Protein AF-A0A7D7QFV8-F1 (afdb_monomer_lite)

Organism: NCBI:txid1472755

pLDDT: mean 82.28, std 10.66, range [42.72, 91.62]

Sequence (123 aa):
MKIGIETLEGRLRSRFTIALFAGNQKYLSLNLADTAENRVVGEMKARQIELDVIAGYFDFTLAKYKPHYESAKKEKTYTLLELWGDYVKFRAGQVEESTVLRDYSLIEERIKARSRSHRNLRK

Radius of gyration: 25.19 Å; chains: 1; bounding box: 50×48×62 Å

Secondary structure (DSSP, 8-state):
---EEEEETTEEEEE--GGGGTT---EEEEEEES-HHHHHHHHHHHHHHHHHHHTT---TT-TTTS-------------HHHHHHHHHHHHHTTS-HHHIIIIIHHHHHHHHHHHHHHHHTT-

Structure (mmCIF, N/CA/C/O backbone):
data_AF-A0A7D7QFV8-F1
#
_entry.id   AF-A0A7D7QFV8-F1
#
loop_
_atom_site.group_PDB
_atom_site.id
_atom_site.type_symbol
_atom_site.label_atom_id
_atom_site.label_alt_id
_atom_site.label_comp_id
_atom_site.label_asym_id
_atom_site.label_entity_id
_atom_site.label_seq_id
_atom_site.pdbx_PDB_ins_code
_atom_site.Cartn_x
_atom_site.Cartn_y
_atom_site.Cartn_z
_atom_site.occupancy
_atom_site.B_iso_or_equiv
_atom_site.auth_seq_id
_atom_site.auth_comp_id
_atom_site.auth_asym_id
_atom_site.auth_atom_id
_atom_site.pdbx_PDB_model_num
ATOM 1 N N . MET A 1 1 ? 17.453 -6.537 -24.595 1.00 74.62 1 MET A N 1
ATOM 2 C CA . MET A 1 1 ? 17.686 -6.111 -23.196 1.00 74.62 1 MET A CA 1
ATOM 3 C C . MET A 1 1 ? 16.893 -7.045 -22.297 1.00 74.62 1 MET A C 1
ATOM 5 O O . MET A 1 1 ? 15.778 -7.337 -22.688 1.00 74.62 1 MET A O 1
ATOM 9 N N . LYS A 1 2 ? 17.452 -7.565 -21.193 1.00 81.88 2 LYS A N 1
ATOM 10 C CA . LYS A 1 2 ? 16.806 -8.631 -20.402 1.00 81.88 2 LYS A CA 1
ATOM 11 C C . LYS A 1 2 ? 16.336 -8.126 -19.035 1.00 81.88 2 LYS A C 1
ATOM 13 O O . LYS A 1 2 ? 17.131 -7.528 -18.311 1.00 81.88 2 LYS A O 1
ATOM 18 N N . ILE A 1 3 ? 15.079 -8.379 -18.685 1.00 86.69 3 ILE A N 1
ATOM 19 C CA . ILE A 1 3 ? 14.484 -8.090 -17.377 1.00 86.69 3 ILE A CA 1
ATOM 20 C C . ILE A 1 3 ? 14.514 -9.370 -16.540 1.00 86.69 3 ILE A C 1
ATOM 22 O O . ILE A 1 3 ? 14.025 -10.418 -16.956 1.00 86.69 3 ILE A O 1
ATOM 26 N N . GLY A 1 4 ? 15.126 -9.300 -15.358 1.00 87.81 4 GLY A N 1
ATOM 27 C CA . GLY A 1 4 ? 15.205 -10.436 -14.439 1.00 87.81 4 GLY A CA 1
ATOM 28 C C . GLY A 1 4 ? 13.947 -10.558 -13.583 1.00 87.81 4 GLY A C 1
ATOM 29 O O . GLY A 1 4 ? 13.288 -9.557 -13.306 1.00 87.81 4 GLY A O 1
ATOM 30 N N . ILE A 1 5 ? 13.641 -11.767 -13.116 1.00 90.31 5 ILE A N 1
ATOM 31 C CA . ILE A 1 5 ? 12.645 -11.995 -12.063 1.00 90.31 5 ILE A CA 1
ATOM 32 C C . ILE A 1 5 ? 13.373 -12.494 -10.835 1.00 90.31 5 ILE A C 1
ATOM 34 O O . ILE A 1 5 ? 14.188 -13.409 -10.911 1.00 90.31 5 ILE A O 1
ATOM 38 N N . GLU A 1 6 ? 13.075 -11.868 -9.709 1.00 90.50 6 GLU A N 1
ATOM 39 C CA . GLU A 1 6 ? 13.610 -12.228 -8.409 1.00 90.50 6 GLU A CA 1
ATOM 40 C C . GLU A 1 6 ? 12.458 -12.419 -7.425 1.00 90.50 6 GLU A C 1
ATOM 42 O O . GLU A 1 6 ? 11.372 -11.855 -7.596 1.00 90.50 6 GLU A O 1
ATOM 47 N N . THR A 1 7 ? 12.720 -13.173 -6.365 1.00 89.25 7 THR A N 1
ATOM 48 C CA . THR A 1 7 ? 11.798 -13.332 -5.242 1.00 89.25 7 THR A CA 1
ATOM 49 C C . THR A 1 7 ? 12.290 -12.487 -4.069 1.00 89.25 7 THR A C 1
ATOM 51 O O . THR A 1 7 ? 13.465 -12.535 -3.710 1.00 89.25 7 THR A O 1
ATOM 54 N N . LEU A 1 8 ? 11.393 -11.712 -3.462 1.00 88.56 8 LEU A N 1
ATOM 55 C CA . LEU A 1 8 ? 11.610 -10.990 -2.210 1.00 88.56 8 LEU A CA 1
ATOM 56 C C . LEU A 1 8 ? 10.497 -11.389 -1.239 1.00 88.56 8 LEU A C 1
ATOM 58 O O . LEU A 1 8 ? 9.327 -11.183 -1.548 1.00 88.56 8 LEU A O 1
ATOM 62 N N . GLU A 1 9 ? 10.861 -11.973 -0.095 1.00 85.81 9 GLU A N 1
ATOM 63 C CA . GLU A 1 9 ? 9.907 -12.373 0.960 1.00 85.81 9 GLU A CA 1
ATOM 64 C C . GLU A 1 9 ? 8.747 -13.245 0.433 1.00 85.81 9 GLU A C 1
ATOM 66 O O . GLU A 1 9 ? 7.580 -13.050 0.763 1.00 85.81 9 GLU A O 1
ATOM 71 N N . GLY A 1 10 ? 9.059 -14.192 -0.460 1.00 85.38 10 GLY A N 1
ATOM 72 C CA . GLY A 1 10 ? 8.065 -15.075 -1.080 1.00 85.38 10 GLY A CA 1
ATOM 73 C C . GLY A 1 10 ? 7.185 -14.412 -2.148 1.00 85.38 10 GLY A C 1
ATOM 74 O O . GLY A 1 10 ? 6.239 -15.038 -2.626 1.00 85.38 10 GLY A O 1
ATOM 75 N N . ARG A 1 11 ? 7.480 -13.166 -2.547 1.00 87.44 11 ARG A N 1
ATOM 76 C CA . ARG A 1 11 ? 6.775 -12.442 -3.616 1.00 87.44 11 ARG A CA 1
ATOM 77 C C . ARG A 1 11 ? 7.676 -12.166 -4.813 1.00 87.44 11 ARG A C 1
ATOM 79 O O . ARG A 1 11 ? 8.850 -11.842 -4.661 1.00 87.44 11 ARG A O 1
ATOM 86 N N . LEU A 1 12 ? 7.108 -12.222 -6.012 1.00 89.50 12 LEU A N 1
ATOM 87 C CA . LEU A 1 12 ? 7.824 -11.960 -7.257 1.00 89.50 12 LEU A CA 1
ATOM 88 C C . LEU A 1 12 ? 7.999 -10.457 -7.515 1.00 89.50 12 LEU A C 1
ATOM 90 O O . LEU A 1 12 ? 7.062 -9.658 -7.376 1.00 89.50 12 LEU A O 1
ATOM 94 N N . ARG A 1 13 ? 9.196 -10.083 -7.969 1.00 90.12 13 ARG A N 1
ATOM 95 C CA . ARG A 1 13 ? 9.547 -8.743 -8.451 1.00 90.12 13 ARG A CA 1
ATOM 96 C C . ARG A 1 13 ? 10.342 -8.820 -9.753 1.00 90.12 13 ARG A C 1
ATOM 98 O O . ARG A 1 13 ? 11.178 -9.701 -9.931 1.00 90.12 13 ARG A O 1
ATOM 105 N N . SER A 1 14 ? 10.122 -7.861 -10.642 1.00 89.62 14 SER A N 1
ATOM 106 C CA . SER A 1 14 ? 10.934 -7.664 -11.841 1.00 89.62 14 SER A CA 1
ATOM 107 C C . SER A 1 14 ? 12.107 -6.737 -11.531 1.00 89.62 14 SER A C 1
ATOM 109 O O . SER A 1 14 ? 11.932 -5.665 -10.945 1.00 89.62 14 SER A O 1
ATOM 111 N N . ARG A 1 15 ? 13.307 -7.140 -11.940 1.00 89.75 15 ARG A N 1
ATOM 112 C CA . ARG A 1 15 ? 14.548 -6.381 -11.809 1.00 89.75 15 ARG A CA 1
ATOM 113 C C . ARG A 1 15 ? 14.952 -5.814 -13.165 1.00 89.75 15 ARG A C 1
ATOM 115 O O . ARG A 1 15 ? 15.208 -6.562 -14.108 1.00 89.75 15 ARG A O 1
ATOM 122 N N . PHE A 1 16 ? 15.047 -4.491 -13.245 1.00 88.06 16 PHE A N 1
ATOM 123 C CA . PHE A 1 16 ? 15.468 -3.793 -14.462 1.00 88.06 16 PHE A CA 1
ATOM 124 C C . PHE A 1 16 ? 16.987 -3.696 -14.531 1.00 88.06 16 PHE A C 1
ATOM 126 O O . PHE A 1 16 ? 17.657 -3.714 -13.498 1.00 88.06 16 PHE A O 1
ATOM 133 N N . THR A 1 17 ? 17.556 -3.560 -15.727 1.00 84.25 17 THR A N 1
ATOM 134 C CA . THR A 1 17 ? 18.986 -3.252 -15.819 1.00 84.25 17 THR A CA 1
ATOM 135 C C . THR A 1 17 ? 19.229 -1.782 -15.477 1.00 84.25 17 THR A C 1
ATOM 137 O O . THR A 1 17 ? 18.408 -0.906 -15.752 1.00 84.25 17 THR A O 1
ATOM 140 N N . ILE A 1 18 ? 20.387 -1.513 -14.878 1.00 81.38 18 ILE A N 1
ATOM 141 C CA . ILE A 1 18 ? 20.814 -0.179 -14.434 1.00 81.38 18 ILE A CA 1
ATOM 142 C C . ILE A 1 18 ? 20.862 0.828 -15.598 1.00 81.38 18 ILE A C 1
ATOM 144 O O . ILE A 1 18 ? 20.543 2.006 -15.426 1.00 81.38 18 ILE A O 1
ATOM 148 N N . ALA A 1 19 ? 21.213 0.350 -16.796 1.00 82.31 19 ALA A N 1
ATOM 149 C CA . ALA A 1 19 ? 21.287 1.158 -18.010 1.00 82.31 19 ALA A CA 1
ATOM 150 C C . ALA A 1 19 ? 19.937 1.788 -18.399 1.00 82.31 19 ALA A C 1
ATOM 152 O O . ALA A 1 19 ? 19.927 2.856 -19.000 1.00 82.31 19 ALA A O 1
ATOM 153 N N . LEU A 1 20 ? 18.805 1.178 -18.016 1.00 82.44 20 LEU A N 1
ATOM 154 C CA . LEU A 1 20 ? 17.476 1.724 -18.315 1.00 82.44 20 LEU A CA 1
ATOM 155 C C . LEU A 1 20 ? 17.163 3.004 -17.529 1.00 82.44 20 LEU A C 1
ATOM 157 O O . LEU A 1 20 ? 16.342 3.805 -17.954 1.00 82.44 20 LEU A O 1
ATOM 161 N N . PHE A 1 21 ? 17.776 3.180 -16.358 1.00 83.00 21 PHE A N 1
ATOM 162 C CA . PHE A 1 21 ? 17.387 4.203 -15.386 1.00 83.00 21 PHE A CA 1
ATOM 163 C C . PHE A 1 21 ? 18.561 5.105 -15.001 1.00 83.00 21 PHE A C 1
ATOM 165 O O . PHE A 1 21 ? 18.764 5.404 -13.822 1.00 83.00 21 PHE A O 1
ATOM 172 N N . ALA A 1 22 ? 19.336 5.540 -16.000 1.00 82.94 22 ALA A N 1
ATOM 173 C CA . ALA A 1 22 ? 20.426 6.506 -15.837 1.00 82.94 22 ALA A CA 1
ATOM 174 C C . ALA A 1 22 ? 21.388 6.155 -14.682 1.00 82.94 22 ALA A C 1
ATOM 176 O O . ALA A 1 22 ? 21.754 7.015 -13.885 1.00 82.94 22 ALA A O 1
ATOM 177 N N . GLY A 1 23 ? 21.752 4.875 -14.538 1.00 83.81 23 GLY A N 1
ATOM 178 C CA . GLY A 1 23 ? 22.653 4.439 -13.466 1.00 83.81 23 GLY A CA 1
ATOM 179 C C . GLY A 1 23 ? 21.957 3.964 -12.185 1.00 83.81 23 GLY A C 1
ATOM 180 O O . GLY A 1 23 ? 22.632 3.504 -11.268 1.00 83.81 23 GLY A O 1
ATOM 181 N N . ASN A 1 24 ? 20.623 3.993 -12.115 1.00 83.94 24 ASN A N 1
ATOM 182 C CA . ASN A 1 24 ? 19.876 3.564 -10.933 1.00 83.94 24 ASN A CA 1
ATOM 183 C C . ASN A 1 24 ? 19.282 2.162 -11.091 1.00 83.94 24 ASN A C 1
ATOM 185 O O . ASN A 1 24 ? 18.558 1.868 -12.038 1.00 83.94 24 ASN A O 1
ATOM 189 N N . GLN A 1 25 ? 19.502 1.297 -10.105 1.00 86.69 25 GLN A N 1
ATOM 190 C CA . GLN A 1 25 ? 18.833 0.001 -10.044 1.00 86.69 25 GLN A CA 1
ATOM 191 C C . GLN A 1 25 ? 17.364 0.192 -9.630 1.00 86.69 25 GLN A C 1
ATOM 193 O O . GLN A 1 25 ? 17.075 0.692 -8.542 1.00 86.69 25 GLN A O 1
ATOM 198 N N . LYS A 1 26 ? 16.422 -0.223 -10.485 1.00 88.25 26 LYS A N 1
ATOM 199 C CA . LYS A 1 26 ? 14.981 -0.203 -10.185 1.00 88.25 26 LYS A CA 1
ATOM 200 C C . LYS A 1 26 ? 14.412 -1.614 -10.089 1.00 88.25 26 LYS A C 1
ATOM 202 O O . LYS A 1 26 ? 14.923 -2.556 -10.702 1.00 88.25 26 LYS A O 1
ATOM 207 N N . TYR A 1 27 ? 13.329 -1.722 -9.326 1.00 89.31 27 TYR A N 1
ATOM 208 C CA . TYR A 1 27 ? 12.559 -2.942 -9.117 1.00 89.31 27 TYR A CA 1
ATOM 209 C C . TYR A 1 27 ? 11.069 -2.633 -9.274 1.00 89.31 27 TYR A C 1
ATOM 211 O O . TYR A 1 27 ? 10.616 -1.557 -8.882 1.00 89.31 27 TYR A O 1
ATOM 219 N N . LEU A 1 28 ? 10.310 -3.581 -9.818 1.00 88.25 28 LEU A N 1
ATOM 220 C CA . LEU A 1 28 ? 8.851 -3.532 -9.900 1.00 88.25 28 LEU A CA 1
ATOM 221 C C . LEU A 1 28 ? 8.279 -4.755 -9.192 1.00 88.25 28 LEU A C 1
ATOM 223 O O . LEU A 1 28 ? 8.438 -5.878 -9.661 1.00 88.25 28 LEU A O 1
ATOM 227 N N . SER A 1 29 ? 7.597 -4.544 -8.072 1.00 87.12 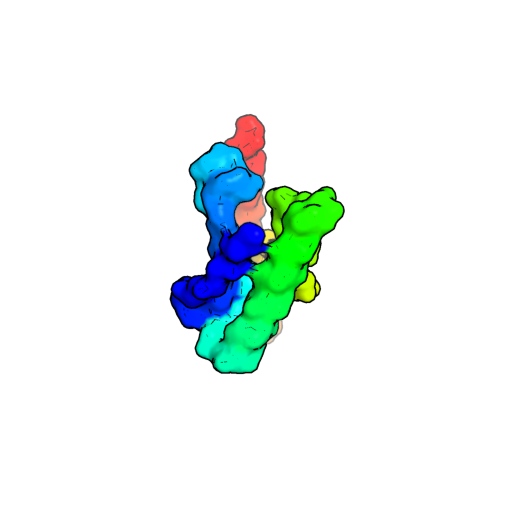29 SER A N 1
ATOM 228 C CA . SER A 1 29 ? 6.902 -5.623 -7.371 1.00 87.12 29 SER A CA 1
ATOM 229 C C . SER A 1 29 ? 5.666 -6.051 -8.159 1.00 87.12 29 SER A C 1
ATOM 231 O O . SER A 1 29 ? 4.813 -5.225 -8.485 1.00 87.12 29 SER A O 1
ATOM 233 N N . LEU A 1 30 ? 5.551 -7.349 -8.441 1.00 84.56 30 LEU A N 1
ATOM 234 C CA . LEU A 1 30 ? 4.393 -7.917 -9.137 1.00 84.56 30 LEU A CA 1
ATOM 235 C C . LEU A 1 30 ? 3.269 -8.304 -8.168 1.00 84.56 30 LEU A C 1
ATOM 237 O O . LEU A 1 30 ? 2.158 -8.576 -8.610 1.00 84.56 30 LEU A O 1
ATOM 241 N N . ASN A 1 31 ? 3.553 -8.321 -6.859 1.00 81.62 31 ASN A N 1
ATOM 242 C CA . ASN A 1 31 ? 2.649 -8.746 -5.784 1.00 81.62 31 ASN A CA 1
ATOM 243 C C . ASN A 1 31 ? 2.093 -10.172 -5.930 1.00 81.62 31 ASN A C 1
ATOM 245 O O . ASN A 1 31 ? 1.164 -10.533 -5.212 1.00 81.62 31 ASN A O 1
ATOM 249 N N . LEU A 1 32 ? 2.699 -10.996 -6.782 1.00 84.50 32 LEU A N 1
ATOM 250 C CA . LEU A 1 32 ? 2.384 -12.412 -6.933 1.00 84.50 32 LEU A CA 1
ATOM 251 C C . LEU A 1 32 ? 3.225 -13.242 -5.961 1.00 84.50 32 LEU A C 1
ATOM 253 O O . LEU A 1 32 ? 4.388 -12.909 -5.736 1.00 84.50 32 LEU A O 1
ATOM 257 N N . ALA A 1 33 ? 2.655 -14.306 -5.398 1.00 87.50 33 ALA A N 1
ATOM 258 C CA . ALA A 1 33 ? 3.417 -15.276 -4.611 1.00 87.50 33 ALA A CA 1
ATOM 259 C C . ALA A 1 33 ? 4.371 -16.070 -5.519 1.00 87.50 33 ALA A C 1
ATOM 261 O O . ALA A 1 33 ? 4.061 -16.271 -6.694 1.00 87.50 33 ALA A O 1
ATOM 262 N N . ASP A 1 34 ? 5.500 -16.538 -4.990 1.00 88.50 34 ASP A N 1
ATOM 263 C CA . ASP A 1 34 ? 6.455 -17.375 -5.729 1.00 88.50 34 ASP A CA 1
ATOM 264 C C . ASP A 1 34 ? 5.909 -18.801 -5.918 1.00 88.50 34 ASP A C 1
ATOM 266 O O . ASP A 1 34 ? 6.241 -19.731 -5.187 1.00 88.50 34 ASP A O 1
ATOM 270 N N . THR A 1 35 ? 5.011 -18.954 -6.890 1.00 91.00 35 THR A N 1
ATOM 271 C CA . THR A 1 35 ? 4.508 -20.241 -7.384 1.00 91.00 35 THR A CA 1
ATOM 272 C C . THR A 1 35 ? 4.930 -20.422 -8.840 1.00 91.00 35 THR A C 1
ATOM 274 O O . THR A 1 35 ? 5.189 -19.441 -9.541 1.00 91.00 35 THR A O 1
ATOM 277 N N . ALA A 1 36 ? 4.992 -21.667 -9.325 1.00 88.31 36 ALA A N 1
ATOM 278 C CA . ALA A 1 36 ? 5.396 -21.952 -10.705 1.00 88.31 36 ALA A CA 1
ATOM 279 C C . ALA A 1 36 ? 4.519 -21.212 -11.735 1.00 88.31 36 ALA A C 1
ATOM 281 O O . ALA A 1 36 ? 5.039 -20.586 -12.655 1.00 88.31 36 ALA A O 1
ATOM 282 N N . GLU A 1 37 ? 3.201 -21.199 -11.527 1.00 89.19 37 GLU A N 1
ATOM 283 C CA . GLU A 1 37 ? 2.243 -20.476 -12.374 1.00 89.19 37 GLU A CA 1
ATOM 284 C C . GLU A 1 37 ? 2.490 -18.961 -12.357 1.00 89.19 37 GLU A C 1
ATOM 286 O O . GLU A 1 37 ? 2.606 -18.321 -13.404 1.00 89.19 37 GLU A O 1
ATOM 291 N N . ASN A 1 38 ? 2.655 -18.377 -11.168 1.00 87.19 38 ASN A N 1
ATOM 292 C CA . ASN A 1 38 ? 2.913 -16.947 -11.020 1.00 87.19 38 ASN A CA 1
ATOM 293 C C . ASN A 1 38 ? 4.267 -16.532 -11.600 1.00 87.19 38 ASN A C 1
ATOM 295 O O . ASN A 1 38 ? 4.411 -15.401 -12.071 1.00 87.19 38 ASN A O 1
ATOM 299 N N . ARG A 1 39 ? 5.258 -17.431 -11.586 1.00 88.50 39 ARG A N 1
ATOM 300 C CA . ARG A 1 39 ? 6.561 -17.198 -12.209 1.00 88.50 39 ARG A CA 1
ATOM 301 C C . ARG A 1 39 ? 6.423 -17.085 -13.723 1.00 88.50 39 ARG A C 1
ATOM 303 O O . ARG A 1 39 ? 6.949 -16.130 -14.285 1.00 88.50 39 ARG A O 1
ATOM 310 N N . VAL A 1 40 ? 5.629 -17.953 -14.356 1.00 91.12 40 VAL A N 1
ATOM 311 C CA . V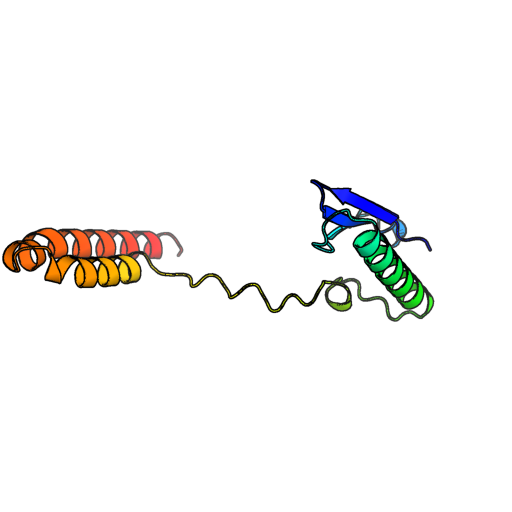AL A 1 40 ? 5.293 -17.837 -15.788 1.00 91.12 40 VAL A CA 1
ATOM 312 C C . V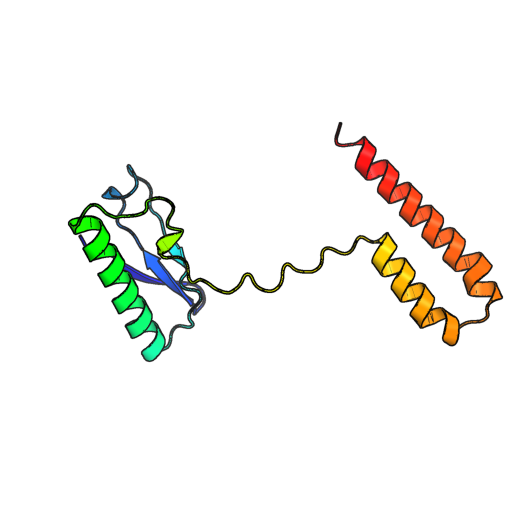AL A 1 40 ? 4.606 -16.500 -16.082 1.00 91.12 40 VAL A C 1
ATOM 314 O O . VAL A 1 40 ? 5.007 -15.792 -17.004 1.00 91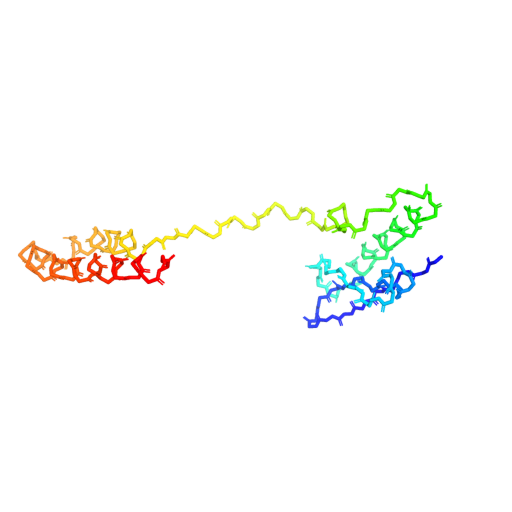.12 40 VAL A O 1
ATOM 317 N N . VAL A 1 41 ? 3.632 -16.088 -15.262 1.00 88.94 41 VAL A N 1
ATOM 318 C CA . VAL A 1 41 ? 2.969 -14.776 -15.408 1.00 88.94 41 VAL A CA 1
ATOM 319 C C . VAL A 1 41 ? 3.970 -13.622 -15.279 1.00 88.94 41 VAL A C 1
ATOM 321 O O . VAL A 1 41 ? 3.926 -12.658 -16.048 1.00 88.94 41 VAL A O 1
ATOM 324 N N . GLY A 1 4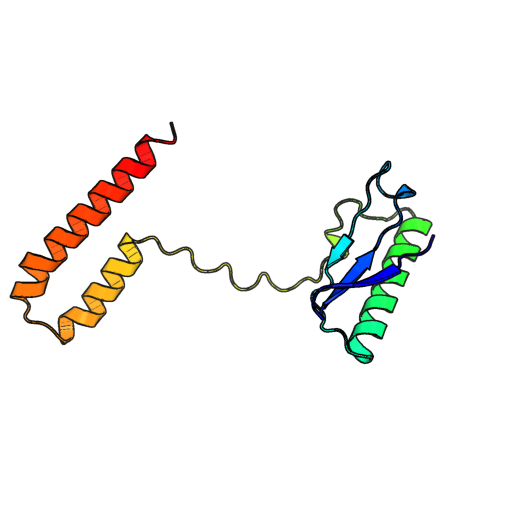2 ? 4.895 -13.714 -14.323 1.00 88.88 42 GLY A N 1
ATOM 325 C CA . GLY A 1 42 ? 5.975 -12.748 -14.172 1.00 88.88 42 GLY A CA 1
ATOM 326 C C . GLY A 1 42 ? 6.873 -12.685 -15.406 1.00 88.88 42 GLY A C 1
ATOM 327 O O . GLY A 1 42 ? 7.213 -11.588 -15.847 1.00 88.88 42 GLY A O 1
ATOM 328 N N . GLU A 1 43 ? 7.227 -13.834 -15.990 1.00 90.44 43 GLU A N 1
ATOM 329 C CA . GLU A 1 43 ? 8.069 -13.924 -17.192 1.00 90.44 43 GLU A CA 1
ATOM 330 C C . GLU A 1 43 ? 7.382 -13.313 -18.405 1.00 90.44 43 GLU A C 1
ATOM 332 O O . GLU A 1 43 ? 8.007 -12.566 -19.156 1.00 90.44 43 GLU A O 1
ATOM 337 N N . MET A 1 44 ? 6.084 -13.558 -18.571 1.00 89.38 44 MET A N 1
ATOM 338 C CA . MET A 1 44 ? 5.297 -12.925 -19.626 1.00 89.38 44 MET A CA 1
ATOM 339 C C . MET A 1 44 ? 5.295 -11.398 -19.484 1.00 89.38 44 MET A C 1
ATOM 341 O O . MET A 1 44 ? 5.502 -10.690 -20.469 1.00 89.38 44 MET A O 1
ATOM 345 N N . LYS A 1 45 ? 5.144 -10.873 -18.260 1.00 88.88 45 LYS A N 1
ATOM 346 C CA . LYS A 1 45 ? 5.238 -9.426 -18.002 1.00 88.88 45 LYS A CA 1
ATOM 347 C C . LYS A 1 45 ? 6.635 -8.872 -18.267 1.00 88.88 45 LYS A C 1
ATOM 349 O O . LYS A 1 45 ? 6.757 -7.793 -18.842 1.00 88.88 45 LYS A O 1
ATOM 354 N N . ALA A 1 46 ? 7.679 -9.599 -17.873 1.00 90.31 46 ALA A N 1
ATOM 355 C CA . ALA A 1 46 ? 9.058 -9.221 -18.159 1.00 90.31 46 ALA A CA 1
ATOM 356 C C . ALA A 1 46 ? 9.295 -9.123 -19.674 1.00 90.31 46 ALA A C 1
ATOM 358 O O . ALA A 1 46 ? 9.804 -8.108 -20.138 1.00 90.31 46 ALA A O 1
ATOM 359 N N . ARG A 1 47 ? 8.825 -10.102 -20.458 1.00 90.88 47 ARG A N 1
ATOM 360 C CA . ARG A 1 47 ? 8.902 -10.064 -21.929 1.00 90.88 47 ARG A CA 1
ATOM 361 C C . ARG A 1 47 ? 8.122 -8.897 -22.529 1.00 90.88 47 ARG A C 1
ATOM 363 O O . ARG A 1 47 ? 8.623 -8.251 -23.441 1.00 90.88 47 ARG A O 1
ATOM 370 N N . GLN A 1 48 ? 6.933 -8.585 -22.010 1.00 90.19 48 GLN A N 1
ATOM 371 C CA . GLN A 1 48 ? 6.171 -7.417 -22.466 1.00 90.19 48 GLN A CA 1
ATOM 372 C C . GLN A 1 48 ? 6.962 -6.117 -22.269 1.00 90.19 48 GLN A C 1
ATOM 374 O O . GLN A 1 48 ? 7.012 -5.281 -23.165 1.00 90.19 48 GLN A O 1
ATOM 379 N N . ILE A 1 49 ? 7.617 -5.967 -21.116 1.00 89.25 49 ILE A N 1
ATOM 380 C CA . ILE A 1 49 ? 8.486 -4.821 -20.836 1.00 89.25 49 ILE A CA 1
ATOM 381 C C . ILE A 1 49 ? 9.654 -4.772 -21.827 1.00 89.25 49 ILE A C 1
ATOM 383 O O . ILE A 1 49 ? 9.972 -3.707 -22.346 1.00 89.25 49 ILE A O 1
ATOM 387 N N . GLU A 1 50 ? 10.299 -5.909 -22.096 1.00 90.62 50 GLU A N 1
ATOM 388 C CA . GLU A 1 50 ? 11.410 -5.987 -23.051 1.00 90.62 50 GLU A CA 1
ATOM 389 C C . GLU A 1 50 ? 10.985 -5.564 -24.462 1.00 90.62 50 GLU A C 1
ATOM 391 O O . GLU A 1 50 ? 11.709 -4.811 -25.116 1.00 90.62 50 GLU A O 1
ATOM 396 N N . LEU A 1 51 ? 9.802 -5.997 -24.908 1.00 90.94 51 LEU A N 1
ATOM 397 C CA . LEU A 1 51 ? 9.224 -5.593 -26.189 1.00 90.94 51 LEU A CA 1
ATOM 398 C C . LEU A 1 51 ? 8.938 -4.091 -26.230 1.00 90.94 51 LEU A C 1
ATOM 400 O O . LEU A 1 51 ? 9.299 -3.435 -27.203 1.00 90.94 51 LEU A O 1
ATOM 404 N N . ASP A 1 52 ? 8.362 -3.532 -25.167 1.00 89.31 52 ASP A N 1
ATOM 405 C CA . ASP A 1 52 ? 8.060 -2.102 -25.092 1.00 89.31 52 ASP A CA 1
ATOM 406 C C . ASP A 1 52 ? 9.336 -1.241 -25.100 1.00 89.31 52 ASP A C 1
ATOM 408 O O . ASP A 1 52 ? 9.347 -0.160 -25.692 1.00 89.31 52 ASP A O 1
ATOM 412 N N . VAL A 1 53 ? 10.432 -1.727 -24.501 1.00 88.88 53 VAL A N 1
ATOM 413 C CA . VAL A 1 53 ? 11.758 -1.087 -24.584 1.00 88.88 53 VAL A CA 1
ATOM 414 C C . VAL A 1 53 ? 12.284 -1.095 -26.016 1.00 88.88 53 VAL A C 1
ATOM 416 O O . VAL A 1 53 ? 12.758 -0.065 -26.488 1.00 88.88 53 VAL A O 1
ATOM 419 N N . ILE A 1 54 ? 12.190 -2.228 -26.718 1.00 89.19 54 ILE A N 1
ATOM 420 C CA . ILE A 1 54 ? 12.658 -2.346 -28.108 1.00 89.19 54 ILE A CA 1
ATOM 421 C C . ILE A 1 54 ? 11.821 -1.468 -29.045 1.00 89.19 54 ILE A C 1
ATOM 423 O O . ILE A 1 54 ? 12.369 -0.818 -29.931 1.00 89.19 54 ILE A O 1
ATOM 427 N N . ALA A 1 55 ? 10.506 -1.424 -28.836 1.00 90.00 55 ALA A N 1
ATOM 428 C CA . ALA A 1 55 ? 9.576 -0.661 -29.659 1.00 90.00 55 ALA A CA 1
ATOM 429 C C . ALA A 1 55 ? 9.573 0.852 -29.359 1.00 90.00 55 ALA A C 1
ATOM 431 O O . ALA A 1 55 ? 8.911 1.607 -30.064 1.00 90.00 55 ALA A O 1
ATOM 432 N N . GLY A 1 56 ? 10.282 1.308 -28.319 1.00 86.62 56 GLY A N 1
ATOM 433 C CA . GLY A 1 56 ? 10.324 2.721 -27.924 1.00 86.62 56 GLY A CA 1
ATOM 434 C C . GLY A 1 56 ? 9.074 3.217 -27.183 1.00 86.62 56 GLY A C 1
ATOM 435 O O . GLY A 1 56 ? 8.935 4.416 -26.958 1.00 86.62 56 GLY A O 1
ATOM 436 N N . TYR A 1 57 ? 8.184 2.315 -26.759 1.00 88.81 57 TYR A N 1
ATOM 437 C CA . TYR A 1 57 ? 6.961 2.621 -25.999 1.00 88.81 57 TYR A CA 1
ATOM 438 C C . TYR A 1 57 ? 7.110 2.357 -24.494 1.00 88.81 57 TYR A C 1
ATOM 440 O O . TYR A 1 57 ? 6.118 2.164 -23.781 1.00 88.81 57 TYR A O 1
ATOM 448 N N . PHE A 1 58 ? 8.347 2.303 -23.997 1.00 87.06 58 PHE A N 1
ATOM 449 C CA . PHE A 1 58 ? 8.608 2.001 -22.600 1.00 87.06 58 PHE A CA 1
ATOM 450 C C . PHE A 1 58 ? 8.212 3.157 -21.675 1.00 87.06 58 PHE A C 1
ATOM 452 O O . PHE A 1 58 ? 8.759 4.256 -21.737 1.00 87.06 58 PHE A O 1
ATOM 459 N N . ASP A 1 59 ? 7.289 2.872 -20.759 1.00 85.81 59 ASP A N 1
ATOM 460 C CA . ASP A 1 59 ? 6.908 3.789 -19.691 1.00 85.81 59 ASP A CA 1
ATOM 461 C C . ASP A 1 59 ? 7.918 3.762 -18.526 1.00 85.81 59 ASP A C 1
ATOM 463 O O . ASP A 1 59 ? 7.913 2.855 -17.686 1.00 85.81 59 ASP A O 1
ATOM 467 N N . PHE A 1 60 ? 8.747 4.806 -18.433 1.00 84.38 60 PHE A N 1
ATOM 468 C CA . PHE A 1 60 ? 9.713 4.999 -17.344 1.00 84.38 60 PHE A CA 1
ATOM 469 C C . PHE A 1 60 ? 9.067 5.216 -15.968 1.00 84.38 60 PHE A C 1
ATOM 471 O O . PHE A 1 60 ? 9.732 5.027 -14.947 1.00 84.38 60 PHE A O 1
ATOM 478 N N . THR A 1 61 ? 7.784 5.585 -15.902 1.00 82.44 61 THR A N 1
ATOM 479 C CA . THR A 1 61 ? 7.065 5.731 -14.624 1.00 82.44 61 THR A CA 1
ATOM 480 C C . THR A 1 61 ? 6.654 4.383 -14.027 1.00 82.44 61 THR A C 1
ATOM 482 O O . THR A 1 61 ? 6.242 4.310 -12.864 1.00 82.44 61 THR A O 1
ATOM 485 N N . LEU A 1 62 ? 6.796 3.301 -14.806 1.00 83.62 62 LEU A N 1
ATOM 486 C CA . LEU A 1 62 ? 6.376 1.939 -14.484 1.00 83.62 62 LEU A CA 1
ATOM 487 C C . LEU A 1 62 ? 4.874 1.802 -14.186 1.00 83.62 62 LEU A C 1
ATOM 489 O O . LEU A 1 62 ? 4.440 0.735 -13.747 1.00 83.62 62 LEU A O 1
ATOM 493 N N . ALA A 1 63 ? 4.070 2.845 -14.407 1.00 82.31 63 ALA A N 1
ATOM 494 C CA . ALA A 1 63 ? 2.645 2.844 -14.107 1.00 82.31 63 ALA A CA 1
ATOM 495 C C . ALA A 1 63 ? 1.896 1.850 -15.001 1.00 82.31 63 ALA A C 1
ATOM 497 O O . ALA A 1 63 ? 1.046 1.113 -14.503 1.00 82.31 63 ALA A O 1
ATOM 498 N N . LYS A 1 64 ? 2.288 1.751 -16.278 1.00 83.31 64 LYS A N 1
ATOM 499 C CA . LYS A 1 64 ? 1.738 0.790 -17.248 1.00 83.31 64 LYS A CA 1
ATOM 500 C C . LYS A 1 64 ? 1.903 -0.672 -16.818 1.00 83.31 64 LYS A C 1
ATOM 502 O O . LYS A 1 64 ? 1.039 -1.500 -17.087 1.00 83.31 64 LYS A O 1
ATOM 507 N N . TYR A 1 65 ? 3.016 -0.997 -16.160 1.00 84.31 65 TYR A N 1
ATOM 508 C CA . TYR A 1 65 ? 3.388 -2.381 -15.832 1.00 84.31 65 TYR A CA 1
ATOM 509 C C . TYR A 1 65 ? 3.002 -2.799 -14.417 1.00 84.31 65 TYR A C 1
ATOM 511 O O . TYR A 1 65 ? 3.051 -3.990 -14.085 1.00 84.31 65 TYR A O 1
ATOM 519 N N . LYS A 1 66 ? 2.630 -1.837 -13.564 1.00 81.00 66 LYS A N 1
ATOM 520 C CA . LYS A 1 66 ? 2.111 -2.145 -12.236 1.00 81.00 66 LYS A CA 1
ATOM 521 C C . LYS A 1 66 ? 0.855 -3.000 -12.387 1.00 81.00 66 LYS A C 1
ATOM 523 O O . LYS A 1 66 ? 0.016 -2.709 -13.241 1.00 81.00 66 LYS A O 1
ATOM 528 N N . PRO A 1 67 ? 0.704 -4.060 -11.576 1.00 73.44 67 PRO A N 1
ATOM 529 C CA . PRO A 1 67 ? -0.566 -4.755 -11.512 1.00 73.44 67 PRO A CA 1
ATOM 530 C C . PRO A 1 67 ? -1.640 -3.712 -11.193 1.00 73.44 67 PRO A C 1
ATOM 532 O O . PRO A 1 67 ? -1.529 -3.026 -10.177 1.00 73.44 67 PRO A O 1
ATOM 535 N N . HIS A 1 68 ? -2.648 -3.580 -12.056 1.00 66.31 68 HIS A N 1
ATOM 536 C CA . HIS A 1 68 ? -3.901 -2.916 -11.710 1.00 66.31 68 HIS A CA 1
ATOM 537 C C . HIS A 1 68 ? -4.597 -3.814 -10.683 1.00 66.31 68 HIS A C 1
ATOM 539 O O . HIS A 1 68 ? -5.535 -4.541 -10.987 1.00 66.31 68 HIS A O 1
ATOM 545 N N . TYR A 1 69 ? -4.079 -3.838 -9.456 1.00 61.62 69 TYR A N 1
ATOM 546 C CA . TYR A 1 69 ? -4.953 -4.114 -8.340 1.00 61.62 69 TYR A CA 1
ATOM 547 C C . TYR A 1 69 ? -5.863 -2.896 -8.298 1.00 61.62 69 TYR A C 1
ATOM 549 O O . TYR A 1 69 ? -5.374 -1.771 -8.167 1.00 61.62 69 TYR A O 1
ATOM 557 N N . GLU A 1 70 ? -7.168 -3.100 -8.487 1.00 53.12 70 GLU A N 1
ATOM 558 C CA . GLU A 1 70 ? -8.152 -2.143 -7.997 1.00 53.12 70 GLU A CA 1
ATOM 559 C C . GLU A 1 70 ? -7.668 -1.761 -6.609 1.00 53.12 70 GLU A C 1
ATOM 561 O O . GLU A 1 70 ? -7.530 -2.633 -5.749 1.00 53.12 70 GLU A O 1
ATOM 566 N N . SER A 1 71 ? -7.220 -0.511 -6.476 1.00 53.62 71 SER A N 1
ATOM 567 C CA . SER A 1 71 ? -6.576 0.029 -5.287 1.00 53.62 71 SER A CA 1
ATOM 568 C C . SER A 1 71 ? -7.235 -0.600 -4.074 1.00 53.62 71 SER A C 1
ATOM 570 O O . SER A 1 71 ? -8.426 -0.342 -3.881 1.00 53.62 71 SER A O 1
ATOM 572 N N . ALA A 1 72 ? -6.510 -1.475 -3.356 1.00 55.50 72 ALA A N 1
ATOM 573 C CA . ALA A 1 72 ? -7.015 -2.146 -2.164 1.00 55.50 72 ALA A CA 1
ATOM 574 C C . ALA A 1 72 ? -7.790 -1.086 -1.395 1.00 55.50 72 ALA A C 1
ATOM 576 O O . ALA A 1 72 ? -7.186 -0.048 -1.107 1.00 55.50 72 ALA A O 1
ATOM 577 N N . LYS A 1 73 ? -9.124 -1.270 -1.298 1.00 58.16 73 LYS A N 1
ATOM 578 C CA . LYS A 1 73 ? -10.110 -0.239 -0.927 1.00 58.16 73 LYS A CA 1
ATOM 579 C C . LYS A 1 73 ? -9.424 0.753 -0.013 1.00 58.16 73 LYS A C 1
ATOM 581 O O . LYS A 1 73 ? -9.076 0.316 1.081 1.00 58.16 73 LYS A O 1
ATOM 586 N N . LYS A 1 74 ? -9.144 1.984 -0.493 1.00 57.41 74 LYS A N 1
ATOM 587 C CA . LYS A 1 74 ? -8.423 3.016 0.279 1.00 57.41 74 LYS A CA 1
ATOM 588 C C . LYS A 1 74 ? -8.867 2.851 1.718 1.00 57.41 74 LYS A C 1
ATOM 590 O O . LYS A 1 74 ? -10.069 3.002 1.960 1.00 57.41 74 LYS A O 1
ATOM 595 N N . GLU A 1 75 ? -7.964 2.397 2.592 1.00 61.56 75 GLU A N 1
ATOM 596 C CA . GLU A 1 75 ? -8.331 2.129 3.977 1.00 61.56 75 GLU A CA 1
ATOM 597 C C . GLU A 1 75 ? -9.062 3.374 4.442 1.00 61.56 75 GLU A C 1
ATOM 599 O O . GLU A 1 75 ? -8.552 4.485 4.269 1.00 61.56 75 GLU A O 1
ATOM 604 N N . LYS A 1 76 ? -10.325 3.212 4.851 1.00 66.88 76 LYS A N 1
ATOM 605 C CA . LYS A 1 76 ? -11.140 4.354 5.242 1.00 66.88 76 LYS A CA 1
ATOM 606 C C . LYS A 1 76 ? -10.360 5.044 6.349 1.00 66.88 76 LYS A C 1
ATOM 608 O O . LYS A 1 76 ? -10.179 4.484 7.427 1.00 66.88 76 LYS A O 1
ATOM 613 N N . THR A 1 77 ? -9.824 6.219 6.048 1.00 71.12 77 THR A N 1
ATOM 614 C CA . THR A 1 77 ? -9.074 6.998 7.018 1.00 71.12 77 THR A CA 1
ATOM 615 C C . THR A 1 77 ? -10.102 7.601 7.951 1.00 71.12 77 THR A C 1
ATOM 617 O O . THR A 1 77 ? -10.660 8.655 7.658 1.00 71.12 77 THR A O 1
ATOM 620 N N . TYR A 1 78 ? -10.409 6.891 9.030 1.00 79.12 78 TYR A N 1
ATOM 621 C CA . TYR A 1 78 ? -11.268 7.417 10.073 1.00 79.12 78 TYR A CA 1
ATOM 622 C C . TYR A 1 78 ? -10.461 8.356 10.957 1.00 79.12 78 TYR A C 1
ATOM 624 O O . TYR A 1 78 ? -9.348 8.048 11.393 1.00 79.12 78 TYR A O 1
ATOM 632 N N . THR A 1 79 ? -11.031 9.513 11.248 1.00 85.62 79 THR A N 1
ATOM 633 C CA . THR A 1 79 ? -10.514 10.365 12.309 1.00 85.62 79 THR A CA 1
ATOM 634 C C . THR A 1 79 ? -10.852 9.751 13.666 1.00 85.62 79 THR A C 1
ATOM 636 O O . THR A 1 79 ? -11.861 9.068 13.838 1.00 85.62 79 THR A O 1
ATOM 639 N N . LEU A 1 80 ? -10.017 10.019 14.672 1.00 86.19 80 LEU A N 1
ATOM 640 C CA . LEU A 1 80 ? -10.254 9.532 16.036 1.00 86.19 80 LEU A CA 1
ATOM 641 C C . LEU A 1 80 ? -11.618 9.986 16.593 1.00 86.19 80 LEU A C 1
ATOM 643 O O . LEU A 1 80 ? -12.214 9.279 17.396 1.00 86.19 80 LEU A O 1
ATOM 647 N N . LEU A 1 81 ? -12.119 11.145 16.149 1.00 88.06 81 LEU A N 1
ATOM 648 C CA . LEU A 1 81 ? -13.446 11.645 16.519 1.00 88.06 81 LEU A CA 1
ATOM 649 C C . LEU A 1 81 ? -14.574 10.801 15.924 1.00 88.06 81 LEU A C 1
ATOM 651 O O . LEU A 1 81 ? -15.533 10.501 16.627 1.00 88.06 81 LEU A O 1
ATOM 655 N N . GLU A 1 82 ? -14.452 10.398 14.659 1.00 87.12 82 GLU A N 1
ATOM 656 C CA . GLU A 1 82 ? -15.440 9.532 14.005 1.00 87.12 82 GLU A CA 1
ATOM 657 C C . GLU A 1 82 ? -15.482 8.153 14.674 1.00 87.12 82 GLU A C 1
ATOM 659 O O . GLU A 1 82 ? -16.559 7.681 15.028 1.00 87.12 82 GLU A O 1
ATOM 664 N N . LEU A 1 83 ? -14.312 7.564 14.958 1.00 89.81 83 LEU A N 1
ATOM 665 C CA . LEU A 1 83 ? -14.216 6.296 15.692 1.00 89.81 83 LEU A CA 1
ATOM 666 C C . LEU A 1 83 ? -14.823 6.390 17.095 1.00 89.81 83 LEU A C 1
ATOM 668 O O . LEU A 1 83 ? -15.512 5.469 17.532 1.00 89.81 83 LEU A O 1
ATOM 672 N N . TRP A 1 84 ? -14.582 7.498 17.802 1.00 91.62 84 TRP A N 1
ATOM 673 C CA . TRP A 1 84 ? -15.168 7.719 19.122 1.00 91.62 84 TRP A CA 1
ATOM 674 C C . TRP A 1 84 ? -16.694 7.820 19.049 1.00 91.62 84 TRP A C 1
ATOM 676 O O . TRP A 1 84 ? -17.380 7.187 19.845 1.00 91.62 84 TRP A O 1
ATOM 686 N N . GLY A 1 85 ? -17.236 8.543 18.067 1.00 88.81 85 GLY A N 1
ATOM 687 C CA . GLY A 1 85 ? -18.682 8.643 17.863 1.00 88.81 85 GLY A CA 1
ATOM 688 C C . GLY A 1 85 ? -19.345 7.287 17.604 1.00 88.81 85 GLY A C 1
ATOM 689 O O . GLY A 1 85 ? -20.386 6.987 18.190 1.00 88.81 85 GLY A O 1
ATOM 690 N N . ASP A 1 86 ? -18.729 6.441 16.778 1.00 88.69 86 ASP A N 1
ATOM 691 C CA . ASP A 1 86 ? -19.241 5.095 16.497 1.00 88.69 86 ASP A CA 1
ATOM 692 C C . ASP A 1 86 ? -19.148 4.172 17.723 1.00 88.69 86 ASP A C 1
ATOM 694 O O . ASP A 1 86 ? -20.082 3.419 18.011 1.00 88.69 86 ASP A O 1
ATOM 698 N N . TYR A 1 87 ? -18.074 4.289 18.508 1.00 88.56 87 TYR A N 1
ATOM 699 C CA . TYR A 1 87 ? -17.929 3.580 19.780 1.00 88.56 87 TYR A CA 1
ATOM 700 C C . TYR A 1 87 ? -19.000 3.991 20.801 1.00 88.56 87 TYR A C 1
ATOM 702 O O . TYR A 1 87 ? -19.610 3.130 21.438 1.00 88.56 87 TYR A O 1
ATOM 710 N N . VAL A 1 88 ? -19.271 5.292 20.940 1.00 88.94 88 VAL A N 1
ATOM 711 C CA . VAL A 1 88 ? -20.299 5.800 21.859 1.00 88.94 88 VAL A CA 1
ATOM 712 C C . VAL A 1 88 ? -21.681 5.281 21.464 1.00 88.94 88 VAL A C 1
ATOM 714 O O . VAL A 1 88 ? -22.405 4.806 22.333 1.00 88.94 88 VAL A O 1
ATOM 717 N N . LYS A 1 89 ? -22.029 5.274 20.169 1.00 88.88 89 LYS A N 1
ATOM 718 C CA . LYS A 1 89 ? -23.298 4.697 19.683 1.00 88.88 89 LYS A CA 1
ATOM 719 C C . LYS A 1 89 ? -23.434 3.214 20.023 1.00 88.88 89 LYS A C 1
ATOM 721 O O . LYS A 1 89 ? -24.503 2.785 20.442 1.00 88.88 89 LYS A O 1
ATOM 726 N N . PHE A 1 90 ? -22.358 2.441 19.871 1.00 89.25 90 PHE A N 1
ATOM 727 C CA . PHE A 1 90 ? -22.348 1.024 20.239 1.00 89.25 90 PHE A CA 1
ATOM 728 C C . PHE A 1 90 ? -22.538 0.821 21.751 1.00 89.25 90 PHE A C 1
ATOM 730 O O . PHE A 1 90 ? -23.296 -0.048 22.180 1.00 89.25 90 PHE A O 1
ATOM 737 N N . ARG A 1 91 ? -21.876 1.643 22.571 1.00 85.31 91 ARG A N 1
ATOM 738 C CA . ARG A 1 91 ? -21.933 1.548 24.035 1.00 85.31 91 ARG A CA 1
ATOM 739 C C . ARG A 1 91 ? -23.189 2.155 24.650 1.00 85.31 91 ARG A C 1
ATOM 741 O O . ARG A 1 91 ? -23.537 1.753 25.753 1.00 85.31 91 ARG A O 1
ATOM 748 N N . ALA A 1 92 ? -23.888 3.056 23.963 1.00 83.00 92 ALA A N 1
ATOM 749 C CA . ALA A 1 92 ? -25.099 3.701 24.474 1.00 83.00 92 ALA A CA 1
ATOM 750 C C . ALA A 1 92 ? -26.211 2.698 24.831 1.00 83.00 92 ALA A C 1
ATOM 752 O O . ALA A 1 92 ? -26.975 2.943 25.753 1.00 83.00 92 ALA A O 1
ATOM 753 N N . GLY A 1 93 ? -26.270 1.541 24.160 1.00 83.88 93 GLY A N 1
ATOM 754 C CA . GLY A 1 93 ? -27.202 0.459 24.511 1.00 83.88 93 GLY A CA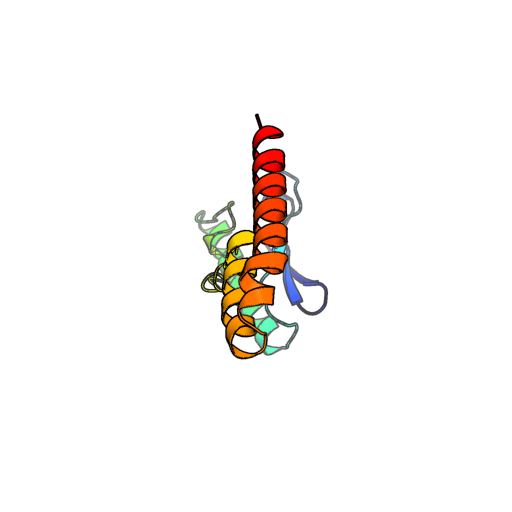 1
ATOM 755 C C . GLY A 1 93 ? -26.736 -0.456 25.654 1.00 83.88 93 GLY A C 1
ATOM 756 O O . GLY A 1 93 ? -27.480 -1.342 26.060 1.00 83.88 93 GLY A O 1
ATOM 757 N N . GLN A 1 94 ? -25.502 -0.298 26.141 1.00 84.88 94 GLN A N 1
ATOM 758 C CA . GLN A 1 94 ? -24.865 -1.170 27.142 1.00 84.88 94 GLN A CA 1
ATOM 759 C C . GLN A 1 94 ? -24.545 -0.449 28.455 1.00 84.88 94 GLN A C 1
ATOM 761 O O . GLN A 1 94 ? -24.007 -1.060 29.379 1.00 84.88 94 GLN A O 1
ATOM 766 N N . VAL A 1 95 ? -24.785 0.858 28.517 1.00 87.06 95 VAL A N 1
ATOM 767 C CA . VAL A 1 95 ? -24.386 1.715 29.629 1.00 87.06 95 VAL A CA 1
ATOM 768 C C . VAL A 1 95 ? -25.538 2.660 29.955 1.00 87.06 95 VAL A C 1
ATOM 770 O O . VAL A 1 95 ? -26.266 3.084 29.065 1.00 87.06 95 VAL A O 1
ATOM 773 N N . GLU A 1 96 ? -25.678 2.995 31.235 1.00 82.31 96 GLU A N 1
ATOM 774 C CA . GLU A 1 96 ? -26.587 4.031 31.722 1.00 82.31 96 GLU A CA 1
ATOM 775 C C . GLU A 1 96 ? -26.388 5.367 30.995 1.00 82.31 96 GLU A C 1
ATOM 777 O O . GLU A 1 96 ? -25.258 5.833 30.800 1.00 82.31 96 GLU A O 1
ATOM 782 N N . GLU A 1 97 ? -27.499 6.020 30.651 1.00 77.75 97 GLU A N 1
ATOM 783 C CA . GLU A 1 97 ? -27.520 7.267 29.875 1.00 77.75 97 GLU A CA 1
ATOM 784 C C . GLU A 1 97 ? -26.725 8.381 30.576 1.00 77.75 97 GLU A C 1
ATOM 786 O O . GLU A 1 97 ? -26.004 9.160 29.947 1.00 77.75 97 GLU A O 1
ATOM 791 N N . SER A 1 98 ? -26.748 8.378 31.911 1.00 81.00 98 SER A N 1
ATOM 792 C CA . SER A 1 98 ? -25.972 9.293 32.753 1.00 81.00 98 SER A CA 1
ATOM 793 C C . SER A 1 98 ? -24.453 9.171 32.561 1.00 81.00 98 SER A C 1
ATOM 795 O O . SER A 1 98 ? -23.741 10.177 32.603 1.00 81.00 98 SER A O 1
ATOM 797 N N . THR A 1 99 ? -23.941 7.965 32.300 1.00 80.69 99 THR A N 1
ATOM 798 C CA . THR A 1 99 ? -22.504 7.714 32.083 1.00 80.69 99 THR A CA 1
ATOM 799 C C . THR A 1 99 ? -22.072 8.185 30.698 1.00 80.69 99 THR A C 1
ATOM 801 O O . THR A 1 99 ? -20.974 8.720 30.533 1.00 80.69 99 THR A O 1
ATOM 804 N N . VAL A 1 100 ? -22.954 8.055 29.703 1.00 79.06 100 VAL A N 1
ATOM 805 C CA . VAL A 1 100 ? -22.715 8.591 28.358 1.00 79.06 100 VAL A CA 1
ATOM 806 C C . VAL A 1 100 ? -22.650 10.119 28.410 1.00 79.06 100 VAL A C 1
ATOM 808 O O . VAL A 1 100 ? -21.684 10.716 27.937 1.00 79.06 100 VAL A O 1
ATOM 811 N N . LEU A 1 101 ? -23.631 10.757 29.052 1.00 76.25 101 LEU A N 1
ATOM 812 C CA . LEU A 1 101 ? -23.695 12.215 29.142 1.00 76.25 101 LEU A CA 1
ATOM 813 C C . LEU A 1 101 ? -22.537 12.813 29.944 1.00 76.25 101 LEU A C 1
ATOM 815 O O . LEU A 1 101 ? -22.001 13.848 29.546 1.00 76.25 101 LEU A O 1
ATOM 819 N N . ARG A 1 102 ? -22.134 12.185 31.054 1.00 83.31 102 ARG A N 1
ATOM 820 C CA . ARG A 1 102 ? -21.108 12.750 31.936 1.00 83.31 102 ARG A CA 1
ATOM 821 C C . ARG A 1 102 ? -19.695 12.380 31.508 1.00 83.31 102 ARG A C 1
ATOM 823 O O . ARG A 1 102 ? -18.865 13.260 31.301 1.00 83.31 102 ARG A O 1
ATOM 830 N N . ASP A 1 103 ? -19.412 11.090 31.372 1.00 83.06 103 ASP A N 1
ATOM 831 C CA . ASP A 1 103 ? -18.033 10.620 31.262 1.00 83.06 103 ASP A CA 1
ATOM 832 C C . ASP A 1 103 ? -17.577 10.571 29.795 1.00 83.06 103 ASP A C 1
ATOM 834 O O . ASP A 1 103 ? -16.438 10.933 29.487 1.00 83.06 103 ASP A O 1
ATOM 838 N N . TYR A 1 104 ? -18.459 10.198 28.858 1.00 86.50 104 TYR A N 1
ATOM 839 C CA . TYR A 1 104 ? -18.080 10.107 27.440 1.00 86.50 104 TYR A CA 1
ATOM 840 C C . TYR A 1 104 ? -17.988 11.480 26.766 1.00 86.50 104 TYR A C 1
ATOM 842 O O . TYR A 1 104 ? -17.106 11.675 25.924 1.00 86.50 104 TYR A O 1
ATOM 850 N N . SER A 1 105 ? -18.798 12.453 27.194 1.00 84.19 105 SER A N 1
ATOM 851 C CA . SER A 1 105 ? -18.700 13.849 26.741 1.00 84.19 105 SER A CA 1
ATOM 852 C C . SER A 1 105 ? -17.347 14.479 27.092 1.00 84.19 105 SER A C 1
ATOM 854 O O . SER A 1 105 ? -16.716 15.107 26.242 1.00 84.19 105 SER A O 1
ATOM 856 N N . LEU A 1 106 ? -16.832 14.243 28.307 1.00 88.56 106 LEU A N 1
ATOM 857 C CA . LEU A 1 106 ? -15.514 14.741 28.734 1.00 88.56 106 LEU A CA 1
ATOM 858 C C . LEU A 1 106 ? -14.371 14.158 27.890 1.00 88.56 106 LEU A C 1
ATOM 860 O O . LEU A 1 106 ? -13.388 14.840 27.583 1.00 88.56 106 LEU A O 1
ATOM 864 N N . ILE A 1 107 ? -14.482 12.884 27.512 1.00 87.06 107 ILE A N 1
ATOM 865 C CA . ILE A 1 107 ? -13.498 12.226 26.647 1.00 87.06 107 ILE A CA 1
ATOM 866 C C . ILE A 1 107 ? -13.572 12.806 25.231 1.00 87.06 107 ILE A C 1
ATOM 868 O O . ILE A 1 107 ? -12.531 13.108 24.642 1.00 87.06 107 ILE A O 1
ATOM 872 N N . GLU A 1 108 ? -14.775 13.041 24.706 1.00 89.62 108 GLU A N 1
ATOM 873 C CA . GLU A 1 108 ? -14.963 13.656 23.393 1.00 89.62 108 GLU A CA 1
ATOM 874 C C . GLU A 1 108 ? -14.339 15.062 23.326 1.00 89.62 108 GLU A C 1
ATOM 876 O O . GLU A 1 108 ? -13.622 15.380 22.372 1.00 89.62 108 GLU A O 1
ATOM 881 N N . GLU A 1 109 ? -14.529 15.890 24.357 1.00 88.25 109 GLU A N 1
ATOM 882 C CA . GLU A 1 109 ? -13.907 17.217 24.443 1.00 88.25 109 GLU A CA 1
ATOM 883 C C . GLU A 1 109 ? -12.377 17.150 24.433 1.00 88.25 109 GLU A C 1
ATOM 885 O O . GLU A 1 109 ? -11.721 17.915 23.717 1.00 88.25 109 GLU A O 1
ATOM 890 N N . ARG A 1 110 ? -11.786 16.191 25.155 1.00 88.19 110 ARG A N 1
ATOM 891 C CA . ARG A 1 110 ? -10.331 15.971 25.159 1.00 88.19 110 ARG A CA 1
ATOM 892 C C . ARG A 1 110 ? -9.813 15.531 23.791 1.00 88.19 110 ARG A C 1
ATOM 894 O O . ARG A 1 110 ? -8.767 16.015 23.348 1.00 88.19 110 ARG A O 1
ATOM 901 N N . ILE A 1 111 ? -10.544 14.666 23.087 1.00 88.75 111 ILE A N 1
ATOM 902 C CA . ILE A 1 111 ? -10.196 14.248 21.721 1.00 88.75 111 ILE A CA 1
ATOM 903 C C . ILE A 1 111 ? -10.273 15.451 20.765 1.00 88.75 111 ILE A C 1
ATOM 905 O O . ILE A 1 111 ? -9.351 15.664 19.968 1.00 88.75 111 ILE A O 1
ATOM 909 N N . LYS A 1 112 ? -11.313 16.294 20.881 1.00 88.38 112 LYS A N 1
ATOM 910 C CA . LYS A 1 112 ? -11.452 17.541 20.104 1.00 88.38 112 LYS A CA 1
ATOM 911 C C . LYS A 1 112 ? -10.294 18.504 20.375 1.00 88.38 112 LYS A C 1
ATOM 913 O O . LYS A 1 112 ? -9.697 19.017 19.426 1.00 88.38 112 LYS A O 1
ATOM 918 N N . ALA A 1 113 ? -9.936 18.722 21.640 1.00 86.94 113 ALA A N 1
ATOM 919 C CA . ALA A 1 113 ? -8.829 19.594 22.033 1.00 86.94 113 ALA A CA 1
ATOM 920 C C . ALA A 1 113 ? -7.484 19.110 21.462 1.00 86.94 113 ALA A C 1
ATOM 922 O O . ALA A 1 113 ? -6.736 19.893 20.869 1.00 86.94 113 ALA A O 1
ATOM 923 N N . ARG A 1 114 ? -7.210 17.801 21.538 1.00 82.81 114 ARG A N 1
ATOM 924 C CA . ARG A 1 114 ? -5.991 17.192 20.981 1.00 82.81 114 ARG A CA 1
ATOM 925 C C . ARG A 1 114 ? -5.927 17.296 19.455 1.00 82.81 114 ARG A C 1
ATOM 927 O O . ARG A 1 114 ? -4.868 17.593 18.903 1.00 82.81 114 ARG A O 1
ATOM 934 N N . SER A 1 115 ? -7.053 17.103 18.767 1.00 79.56 115 SER A N 1
ATOM 935 C CA . SER A 1 115 ? -7.128 17.253 17.308 1.00 79.56 115 SER A CA 1
ATOM 936 C C . SER A 1 115 ? -6.877 18.700 16.857 1.00 79.56 115 SER A C 1
ATOM 938 O O . SER A 1 115 ? -6.175 18.925 15.868 1.00 79.56 115 SER A O 1
ATOM 940 N N . ARG A 1 116 ? -7.378 19.694 17.609 1.00 72.19 116 ARG A N 1
ATOM 941 C CA . ARG A 1 116 ? -7.120 21.125 17.354 1.00 72.19 116 ARG A CA 1
ATOM 942 C C . ARG A 1 116 ? -5.646 21.490 17.546 1.00 72.19 116 ARG A C 1
ATOM 944 O O . ARG A 1 116 ? -5.087 22.191 16.708 1.00 72.19 116 ARG A O 1
ATOM 951 N N . SER A 1 117 ? -5.004 20.970 18.594 1.00 70.38 117 SER A N 1
ATOM 952 C CA . SER A 1 117 ? -3.577 21.199 18.867 1.00 70.38 117 SER A CA 1
ATOM 953 C C . SER A 1 117 ? -2.675 20.676 17.736 1.00 70.38 117 SER A C 1
ATOM 955 O O . SER A 1 117 ? -1.828 21.413 17.235 1.00 70.38 117 SER A O 1
ATOM 957 N N . HIS A 1 118 ? -2.934 19.467 17.225 1.00 57.81 118 HIS A N 1
ATOM 958 C CA . HIS A 1 118 ? -2.182 18.903 16.093 1.00 57.81 118 HIS A CA 1
ATOM 959 C C . HIS A 1 118 ? -2.335 19.684 14.776 1.00 57.81 118 HIS A C 1
ATOM 961 O O . HIS A 1 118 ? -1.447 19.624 13.925 1.00 57.81 118 HIS A O 1
ATOM 967 N N . ARG A 1 119 ? -3.442 20.414 14.585 1.00 57.78 119 ARG A N 1
ATOM 968 C CA . ARG A 1 119 ? -3.681 21.234 13.385 1.00 57.78 119 ARG A CA 1
ATOM 969 C C . ARG A 1 119 ? -2.890 22.548 13.406 1.00 57.78 119 ARG A C 1
ATOM 971 O O . ARG A 1 119 ? -2.533 23.047 12.345 1.00 57.78 119 ARG A O 1
ATOM 978 N N . ASN A 1 120 ? -2.581 23.071 14.594 1.00 56.03 120 ASN A N 1
ATOM 979 C CA . ASN A 1 120 ? -1.855 24.333 14.772 1.00 56.03 120 ASN A CA 1
ATOM 980 C C . ASN A 1 120 ? -0.324 24.188 14.698 1.00 56.03 120 ASN A C 1
ATOM 982 O O . ASN A 1 120 ? 0.351 25.189 14.511 1.00 56.03 120 ASN A O 1
ATOM 986 N N . LEU A 1 121 ? 0.223 22.967 14.783 1.00 53.19 121 LEU A N 1
ATOM 987 C CA . LEU A 1 121 ? 1.663 22.691 14.615 1.00 53.19 121 LEU A CA 1
ATOM 988 C C . LEU A 1 121 ? 2.105 22.487 13.150 1.00 53.19 121 LEU A C 1
ATOM 990 O O . LEU A 1 121 ? 3.275 22.222 12.894 1.00 53.19 121 LEU A O 1
ATOM 994 N N . ARG A 1 122 ? 1.177 22.546 12.186 1.00 47.38 122 ARG A N 1
ATOM 995 C CA . ARG A 1 122 ? 1.450 22.355 10.747 1.00 47.38 122 ARG A CA 1
ATOM 996 C C . ARG A 1 122 ? 1.396 23.657 9.930 1.00 47.38 122 ARG A C 1
ATOM 998 O O . ARG A 1 122 ? 1.268 23.582 8.710 1.00 47.38 122 ARG A O 1
ATOM 1005 N N . LYS A 1 123 ? 1.441 24.818 10.587 1.00 42.72 123 LYS A N 1
ATOM 1006 C CA . LYS A 1 123 ? 1.581 26.132 9.944 1.00 42.72 123 LYS A CA 1
ATOM 1007 C C . LYS A 1 123 ? 2.964 26.699 10.199 1.00 42.72 123 LYS A C 1
ATOM 1009 O O . LYS A 1 123 ? 3.449 26.499 11.332 1.00 42.72 123 LYS A O 1
#

Foldseek 3Di:
DFWDWDDDPQFIKIWDDCVVPVNDTDIATQRHGPDPVVVVVVVVLRVVQVVCVVVVNHDPVCPVSHPPPVPPPPPPPDQPLNVLVVVLVVCVVVDDPVCSVPVSVVVSVVSVVVVVVVVVVVD

InterPro domains:
  IPR022000 Min27-like integrase, DNA-binding domain [PF12167] (4-68)